Protein AF-A0A8T4ZPZ4-F1 (afdb_monomer_lite)

Secondary structure (DSSP, 8-state):
--HHHHHHHHHHHHHHHHHHHHHHHIIIIISSHHHHIIIIIHHHHHHHHHHTT----HHHHHHHHHHHHHHHHHHTTHHHHHHHHHHTTHHHHHHHSSS-HHHHHH-

Structure (mmCIF, N/CA/C/O backbone):
data_AF-A0A8T4ZPZ4-F1
#
_entry.id   AF-A0A8T4ZPZ4-F1
#
loop_
_atom_site.group_PDB
_atom_site.id
_atom_site.type_symbol
_atom_site.label_atom_id
_atom_site.label_alt_id
_atom_site.label_comp_id
_atom_site.label_asym_id
_atom_site.label_entity_id
_atom_site.label_seq_id
_atom_site.pdbx_PDB_ins_code
_atom_site.Cartn_x
_atom_site.Cartn_y
_atom_site.Cartn_z
_atom_site.occupancy
_atom_site.B_iso_or_equiv
_atom_site.auth_seq_id
_atom_site.auth_comp_id
_atom_site.auth_asym_id
_atom_site.auth_atom_id
_atom_site.pdbx_PDB_model_num
ATOM 1 N N . MET A 1 1 ? -5.482 -24.916 32.735 1.00 45.03 1 MET A N 1
ATOM 2 C CA . MET A 1 1 ? -5.929 -24.543 31.371 1.00 45.03 1 MET A CA 1
ATOM 3 C C . MET A 1 1 ? -4.752 -23.884 30.643 1.00 45.03 1 MET A C 1
ATOM 5 O O . MET A 1 1 ? -4.233 -22.894 31.140 1.00 45.03 1 MET A O 1
ATOM 9 N N . ASN A 1 2 ? -4.234 -24.498 29.571 1.00 45.59 2 ASN A N 1
ATOM 10 C CA . ASN A 1 2 ? -2.916 -24.195 28.974 1.00 45.59 2 ASN A CA 1
ATOM 11 C C . ASN A 1 2 ? -2.849 -22.804 28.303 1.00 45.59 2 ASN A C 1
ATOM 13 O O . ASN A 1 2 ? -3.461 -22.600 27.254 1.00 45.59 2 ASN A O 1
ATOM 17 N N . ARG A 1 3 ? -2.047 -21.877 28.854 1.00 55.84 3 ARG A N 1
ATOM 18 C CA . ARG A 1 3 ? -1.821 -20.513 28.316 1.00 55.84 3 ARG A CA 1
ATOM 19 C C . ARG A 1 3 ? -1.235 -20.488 26.891 1.00 55.84 3 ARG A C 1
ATOM 21 O O . ARG A 1 3 ? -1.431 -19.524 26.163 1.00 55.84 3 ARG A O 1
ATOM 28 N N . THR A 1 4 ? -0.567 -21.556 26.460 1.00 55.31 4 THR A N 1
ATOM 29 C CA . THR A 1 4 ? 0.128 -21.631 25.161 1.00 55.31 4 THR A CA 1
ATOM 30 C C . THR A 1 4 ? -0.799 -21.862 23.963 1.00 55.31 4 THR A C 1
ATOM 32 O O . THR A 1 4 ? -0.534 -21.342 22.883 1.00 55.31 4 THR A O 1
ATOM 35 N N . LYS A 1 5 ? -1.927 -22.573 24.131 1.00 51.62 5 LYS A N 1
ATOM 36 C CA . LYS A 1 5 ? -2.917 -22.751 23.046 1.00 51.62 5 LYS A CA 1
ATOM 37 C C . LYS A 1 5 ? -3.718 -21.474 22.760 1.00 51.62 5 LYS A C 1
ATOM 39 O O . LYS A 1 5 ? -4.104 -21.255 21.615 1.00 51.62 5 LYS A O 1
ATOM 44 N N . LEU A 1 6 ? -3.919 -20.626 23.775 1.00 58.31 6 LEU A N 1
ATOM 45 C CA . LEU A 1 6 ? -4.529 -19.299 23.623 1.00 58.31 6 LEU A CA 1
ATOM 46 C C . LEU A 1 6 ? -3.664 -18.386 22.739 1.00 58.31 6 LEU A C 1
ATOM 48 O O . LEU A 1 6 ? -4.199 -17.747 21.842 1.00 58.31 6 LEU A O 1
ATOM 52 N N . SER A 1 7 ? -2.337 -18.421 22.904 1.00 66.00 7 SER A N 1
ATOM 53 C CA . SER A 1 7 ? -1.394 -17.559 22.172 1.00 66.00 7 SER A CA 1
ATOM 54 C C . SER A 1 7 ? -1.367 -17.803 20.654 1.00 66.00 7 SER A C 1
ATOM 56 O O . SER A 1 7 ? -1.483 -16.851 19.884 1.00 66.00 7 SER A O 1
ATOM 58 N N . LEU A 1 8 ? -1.292 -19.059 20.190 1.00 73.00 8 LEU A N 1
ATOM 59 C CA . LEU A 1 8 ? -1.313 -19.344 18.744 1.00 73.00 8 LEU A CA 1
ATOM 60 C C . LEU A 1 8 ? -2.679 -19.059 18.101 1.00 73.00 8 LEU A C 1
ATOM 62 O O . LEU A 1 8 ? -2.743 -18.631 16.948 1.00 73.00 8 LEU A O 1
ATOM 66 N N . GLY A 1 9 ? -3.772 -19.320 18.825 1.00 79.62 9 GLY A N 1
ATOM 67 C CA . GLY A 1 9 ? -5.127 -19.018 18.356 1.00 79.62 9 GLY A CA 1
ATOM 68 C C . GLY A 1 9 ? -5.375 -17.513 18.236 1.00 79.62 9 GLY A C 1
ATOM 69 O O . GLY A 1 9 ? -5.933 -17.058 17.237 1.00 79.62 9 GLY A O 1
ATOM 70 N N . GLN A 1 10 ? -4.896 -16.742 19.213 1.00 83.25 10 GLN A N 1
ATOM 71 C CA . GLN A 1 10 ? -4.911 -15.280 19.191 1.00 83.25 10 GLN A CA 1
ATOM 72 C C . GLN A 1 10 ? -4.067 -14.735 18.040 1.00 83.25 10 GLN A C 1
ATOM 74 O O . GLN A 1 10 ? -4.593 -13.981 17.236 1.00 83.25 10 GLN A O 1
ATOM 79 N N . PHE A 1 11 ? -2.836 -15.218 17.848 1.00 87.50 11 PHE A N 1
ATOM 80 C CA . PHE A 1 11 ? -1.981 -14.779 16.738 1.00 87.50 11 PHE A CA 1
ATOM 81 C C . PHE A 1 11 ? -2.617 -15.011 15.357 1.00 87.50 11 PHE A C 1
ATOM 83 O O . PHE A 1 11 ? -2.604 -14.137 14.492 1.00 87.50 11 PHE A O 1
ATOM 90 N N . LYS A 1 12 ? -3.240 -16.178 15.144 1.00 89.88 12 LYS A N 1
ATOM 91 C CA . LYS A 1 12 ? -3.985 -16.452 13.903 1.00 89.88 12 LYS A CA 1
ATOM 92 C C . LYS A 1 12 ? -5.172 -15.508 13.715 1.00 89.88 12 LYS A C 1
ATOM 94 O O . LYS A 1 12 ? -5.505 -15.178 12.579 1.00 89.88 12 LYS A O 1
ATOM 99 N N . THR A 1 13 ? -5.830 -15.122 14.802 1.00 91.56 13 THR A N 1
ATOM 100 C CA . THR A 1 13 ? -6.961 -14.188 14.768 1.00 91.56 13 THR A CA 1
ATOM 101 C C . THR A 1 13 ? -6.467 -12.782 14.452 1.00 91.56 13 THR A C 1
ATOM 103 O O . THR A 1 13 ? -6.990 -12.154 13.538 1.00 91.56 13 THR A O 1
ATOM 106 N N . ASP A 1 14 ? -5.392 -12.351 15.105 1.00 92.56 14 ASP A N 1
ATOM 107 C CA . ASP A 1 14 ? -4.753 -11.056 14.904 1.00 92.56 14 ASP A CA 1
ATOM 108 C C . ASP A 1 14 ? -4.294 -10.863 13.454 1.00 92.56 14 ASP A C 1
ATOM 110 O O . ASP A 1 14 ? -4.580 -9.826 12.860 1.00 92.56 14 ASP A O 1
ATOM 114 N N . LEU A 1 15 ? -3.678 -11.882 12.845 1.00 95.00 15 LEU A N 1
ATOM 115 C CA . LEU A 1 15 ? -3.300 -11.858 11.427 1.00 95.00 15 LEU A CA 1
ATOM 116 C C . LEU A 1 15 ? -4.508 -11.773 10.489 1.00 95.00 15 LEU A C 1
ATOM 118 O O . LEU A 1 15 ? -4.464 -11.072 9.479 1.00 95.00 15 LEU A O 1
ATOM 122 N N . ARG A 1 16 ? -5.597 -12.486 10.801 1.00 95.62 16 ARG A N 1
ATOM 123 C CA . ARG A 1 16 ? -6.836 -12.420 10.009 1.00 95.62 16 ARG A CA 1
ATOM 124 C C . ARG A 1 16 ? -7.470 -11.037 10.085 1.00 95.62 16 ARG A C 1
ATOM 126 O O . ARG A 1 16 ? -7.975 -10.556 9.074 1.00 95.62 16 ARG A O 1
ATOM 133 N N . VAL A 1 17 ? -7.441 -10.411 11.260 1.00 95.50 17 VAL A N 1
ATOM 134 C CA . VAL A 1 17 ? -7.945 -9.050 11.462 1.00 95.50 17 VAL A CA 1
ATOM 135 C C . VAL A 1 17 ? -7.093 -8.050 10.686 1.00 95.50 17 VAL A C 1
ATOM 137 O O . VAL A 1 17 ? -7.661 -7.278 9.919 1.00 95.50 17 VAL A O 1
ATOM 140 N N . SER A 1 18 ? -5.761 -8.111 10.791 1.00 96.88 18 SER A N 1
ATOM 141 C CA . SER A 1 18 ? -4.863 -7.262 9.991 1.00 96.88 18 SER A CA 1
ATOM 142 C C . SER A 1 18 ? -5.115 -7.418 8.499 1.00 96.88 18 SER A C 1
ATOM 144 O O . SER A 1 18 ? -5.288 -6.435 7.791 1.00 96.88 18 SER A O 1
ATOM 146 N N . TRP A 1 19 ? -5.239 -8.656 8.017 1.00 97.19 19 TRP A N 1
ATOM 147 C CA . TRP A 1 19 ? -5.553 -8.908 6.614 1.00 97.19 19 TRP A CA 1
ATOM 148 C C . TRP A 1 19 ? -6.900 -8.308 6.184 1.00 97.19 19 TRP A C 1
ATOM 150 O O . TRP A 1 19 ? -7.014 -7.764 5.086 1.00 97.19 19 TRP A O 1
ATOM 160 N N . ALA A 1 20 ? -7.924 -8.379 7.038 1.00 96.50 20 ALA A N 1
ATOM 161 C CA . ALA A 1 20 ? -9.225 -7.783 6.753 1.00 96.50 20 ALA A CA 1
ATOM 162 C C . ALA A 1 20 ? -9.164 -6.245 6.693 1.00 96.50 20 ALA A C 1
ATOM 164 O O . ALA A 1 20 ? -9.812 -5.649 5.828 1.00 96.50 20 ALA A O 1
ATOM 165 N N . ILE A 1 21 ? -8.373 -5.611 7.569 1.00 95.62 21 ILE A N 1
ATOM 166 C CA . ILE A 1 21 ? -8.119 -4.162 7.551 1.00 95.62 21 ILE A CA 1
ATOM 167 C C . ILE A 1 21 ? -7.389 -3.785 6.256 1.00 95.62 21 ILE A C 1
ATOM 169 O O . ILE A 1 21 ? -7.926 -2.990 5.484 1.00 95.62 21 ILE A O 1
ATOM 173 N N . ALA A 1 22 ? -6.280 -4.459 5.939 1.00 95.50 22 ALA A N 1
ATOM 174 C CA . ALA A 1 22 ? -5.503 -4.236 4.720 1.00 95.50 22 ALA A CA 1
ATOM 175 C C . ALA A 1 22 ? -6.355 -4.390 3.449 1.00 95.50 22 ALA A C 1
ATOM 177 O O . ALA A 1 22 ? -6.291 -3.580 2.522 1.00 95.50 22 ALA A O 1
ATOM 178 N N . GLN A 1 23 ? -7.213 -5.414 3.396 1.00 96.62 23 GLN A N 1
ATOM 179 C CA . GLN A 1 23 ? -8.108 -5.629 2.260 1.00 96.62 23 GLN A CA 1
ATOM 180 C C . GLN A 1 23 ? -9.144 -4.503 2.121 1.00 96.62 23 GLN A C 1
ATOM 182 O O . GLN A 1 23 ? -9.471 -4.097 0.998 1.00 96.62 23 GLN A O 1
ATOM 187 N N . LYS A 1 24 ? -9.677 -4.001 3.239 1.00 94.50 24 LYS A N 1
ATOM 188 C CA . LYS A 1 24 ? -10.583 -2.847 3.249 1.00 94.50 24 LYS A CA 1
ATOM 189 C C . LYS A 1 24 ? -9.853 -1.588 2.772 1.00 94.50 24 LYS A C 1
ATOM 191 O O . LYS A 1 24 ? -10.382 -0.900 1.896 1.00 94.50 24 LYS A O 1
ATOM 196 N N . ASP A 1 25 ? -8.645 -1.328 3.257 1.00 92.81 25 ASP A N 1
ATOM 197 C CA . ASP A 1 25 ? -7.825 -0.179 2.854 1.00 92.81 25 ASP A CA 1
ATOM 198 C C . ASP A 1 25 ? -7.497 -0.211 1.366 1.00 92.81 25 ASP A C 1
ATOM 200 O O . ASP A 1 25 ? -7.675 0.787 0.661 1.00 92.81 25 ASP A O 1
ATOM 204 N N . MET A 1 26 ? -7.123 -1.385 0.852 1.00 92.56 26 MET A N 1
ATOM 205 C CA . MET A 1 26 ? -6.865 -1.578 -0.569 1.00 92.56 26 MET A CA 1
ATOM 206 C C . MET A 1 26 ? -8.088 -1.185 -1.406 1.00 92.56 26 MET A C 1
ATOM 208 O O . MET A 1 26 ? -7.970 -0.408 -2.349 1.00 92.56 26 MET A O 1
ATOM 212 N N . ARG A 1 27 ? -9.289 -1.655 -1.046 1.00 93.44 27 ARG A N 1
ATOM 213 C CA . ARG A 1 27 ? -10.518 -1.342 -1.799 1.00 93.44 27 ARG A CA 1
ATOM 214 C C . ARG A 1 27 ? -10.912 0.130 -1.719 1.00 93.44 27 ARG A C 1
ATOM 216 O O . ARG A 1 27 ? -11.366 0.684 -2.715 1.00 93.44 27 ARG A O 1
ATOM 223 N N . ILE A 1 28 ? -10.781 0.753 -0.551 1.00 92.75 28 ILE A N 1
ATOM 224 C CA . ILE A 1 28 ? -11.278 2.118 -0.328 1.00 92.75 28 ILE A CA 1
ATOM 225 C C . ILE A 1 28 ? -10.291 3.170 -0.831 1.00 92.75 28 ILE A C 1
ATOM 227 O O . ILE A 1 28 ? -10.722 4.237 -1.282 1.00 92.75 28 ILE A O 1
ATOM 231 N N . TYR A 1 29 ? -8.990 2.902 -0.762 1.00 90.69 29 TYR A N 1
ATOM 232 C CA . TYR A 1 29 ? -7.969 3.892 -1.087 1.00 90.69 29 TYR A CA 1
ATOM 233 C C . TYR A 1 29 ? -7.229 3.561 -2.381 1.00 90.69 29 TYR A C 1
ATOM 235 O O . TYR A 1 29 ? -7.152 4.426 -3.255 1.00 90.69 29 TYR A O 1
ATOM 243 N N . TYR A 1 30 ? -6.746 2.326 -2.544 1.00 89.31 30 TYR A N 1
ATOM 244 C CA . TYR A 1 30 ? -5.877 1.954 -3.667 1.00 89.31 30 TYR A CA 1
ATOM 245 C C . TYR A 1 30 ? -6.626 1.586 -4.948 1.00 89.31 30 TYR A C 1
ATOM 247 O O . TYR A 1 30 ? -6.207 1.984 -6.032 1.00 89.31 30 TYR A O 1
ATOM 255 N N . ILE A 1 31 ? -7.765 0.898 -4.850 1.00 90.88 31 ILE A N 1
ATOM 256 C CA . ILE A 1 31 ? -8.622 0.540 -5.995 1.00 90.88 31 ILE A CA 1
ATOM 257 C C . ILE A 1 31 ? -9.552 1.720 -6.327 1.00 90.88 31 ILE A C 1
ATOM 259 O O . ILE A 1 31 ? -10.773 1.602 -6.406 1.00 90.88 31 ILE A O 1
ATOM 263 N N . LYS A 1 32 ? -8.964 2.903 -6.500 1.00 91.31 32 LYS A N 1
ATOM 264 C CA . LYS A 1 32 ? -9.640 4.097 -7.012 1.00 91.31 32 LYS A CA 1
ATOM 265 C C . LYS A 1 32 ? -8.997 4.506 -8.330 1.00 91.31 32 LYS A C 1
ATOM 267 O O . LYS A 1 32 ? -7.771 4.448 -8.421 1.00 91.31 32 LYS A O 1
ATOM 272 N N . PRO A 1 33 ? -9.777 4.980 -9.322 1.00 90.62 33 PRO A N 1
ATOM 273 C CA . PRO A 1 33 ? -9.225 5.395 -10.608 1.00 90.62 33 PRO A CA 1
ATOM 274 C C . PRO A 1 33 ? -8.075 6.396 -10.459 1.00 90.62 33 PRO A C 1
ATOM 276 O O . PRO A 1 33 ? -7.008 6.170 -11.011 1.00 90.62 33 PRO A O 1
ATOM 279 N N . GLY A 1 34 ? -8.243 7.440 -9.638 1.00 90.31 34 GLY A N 1
ATOM 280 C CA . GLY A 1 34 ? -7.194 8.442 -9.410 1.00 90.31 34 GLY A CA 1
ATOM 281 C C . GLY A 1 34 ? -5.902 7.851 -8.839 1.00 90.31 34 GLY A C 1
ATOM 282 O O . GLY A 1 34 ? -4.818 8.148 -9.338 1.00 90.31 34 GLY A O 1
ATOM 283 N N . THR A 1 35 ? -6.010 6.959 -7.851 1.00 91.50 35 THR A N 1
ATOM 284 C CA . THR A 1 35 ? -4.839 6.302 -7.262 1.00 91.50 35 THR A CA 1
ATOM 285 C C . THR A 1 35 ? -4.159 5.365 -8.253 1.00 91.50 35 THR A C 1
ATOM 287 O O . THR A 1 35 ? -2.9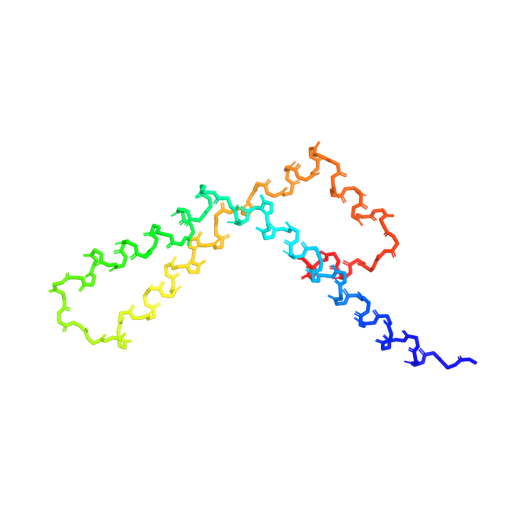45 5.425 -8.399 1.00 91.50 35 THR A O 1
ATOM 290 N N . LEU A 1 36 ? -4.906 4.514 -8.960 1.00 91.94 36 LEU A N 1
ATOM 291 C CA . LEU A 1 36 ? -4.323 3.594 -9.945 1.00 91.94 36 LEU A CA 1
ATOM 292 C C . LEU A 1 36 ? -3.623 4.354 -11.076 1.00 91.94 36 LEU A C 1
ATOM 294 O O . LEU A 1 36 ? -2.545 3.954 -11.521 1.00 91.94 36 LEU A O 1
ATOM 298 N N . MET A 1 37 ? -4.211 5.474 -11.502 1.00 91.81 37 MET A N 1
ATOM 299 C CA . MET A 1 37 ? -3.620 6.352 -12.506 1.00 91.81 37 MET A CA 1
ATOM 300 C C . MET A 1 37 ? -2.283 6.923 -12.025 1.00 91.81 37 MET A C 1
ATOM 302 O O . MET A 1 37 ? -1.289 6.806 -12.735 1.00 91.81 37 MET A O 1
ATOM 306 N N . PHE A 1 38 ? -2.227 7.483 -10.814 1.00 89.31 38 PHE A N 1
ATOM 307 C CA . PHE A 1 38 ? -1.012 8.126 -10.302 1.00 89.31 38 PHE A CA 1
ATOM 308 C C . PHE A 1 38 ? 0.050 7.136 -9.796 1.00 89.31 38 PHE A C 1
ATOM 310 O O . PHE A 1 38 ? 1.238 7.330 -10.030 1.00 89.31 38 PHE A O 1
ATOM 317 N N . GLY A 1 39 ? -0.364 6.071 -9.110 1.00 89.25 39 GLY A N 1
ATOM 318 C CA . GLY A 1 39 ? 0.528 5.120 -8.447 1.00 89.25 39 GLY A CA 1
ATOM 319 C C . GLY A 1 39 ? 1.098 4.037 -9.362 1.00 89.25 39 GLY A C 1
ATOM 320 O O . GLY A 1 39 ? 2.195 3.553 -9.099 1.00 89.25 39 GLY A O 1
ATOM 321 N N . VAL A 1 40 ? 0.384 3.663 -10.433 1.00 90.19 40 VAL A N 1
ATOM 322 C CA . VAL A 1 40 ? 0.768 2.535 -11.304 1.00 90.19 40 VAL A CA 1
ATOM 323 C C . VAL A 1 40 ? 0.880 2.946 -12.768 1.00 90.19 40 VAL A C 1
ATOM 325 O O . VAL A 1 40 ? 1.935 2.763 -13.375 1.00 90.19 40 VAL A O 1
ATOM 328 N N . LEU A 1 41 ? -0.181 3.514 -13.349 1.00 93.00 41 LEU A N 1
ATOM 329 C CA . LEU A 1 41 ? -0.201 3.799 -14.787 1.00 93.00 41 LEU A CA 1
ATOM 330 C C . LEU A 1 41 ? 0.787 4.905 -15.164 1.00 93.00 41 LEU A C 1
ATOM 332 O O . LEU A 1 41 ? 1.526 4.749 -16.132 1.00 93.00 41 LEU A O 1
ATOM 336 N N . PHE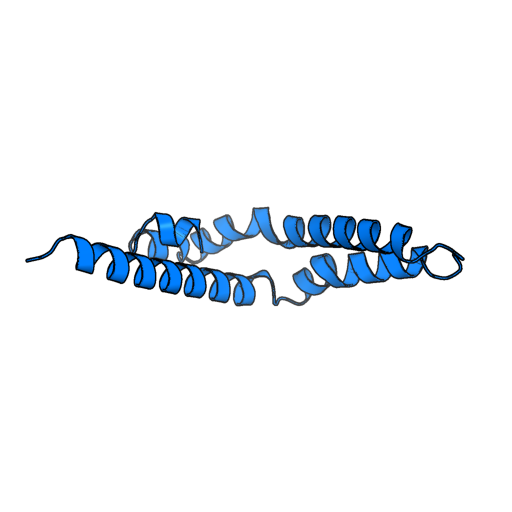 A 1 42 ? 0.854 5.989 -14.392 1.00 91.88 42 PHE A N 1
ATOM 337 C CA . PHE A 1 42 ? 1.784 7.084 -14.656 1.00 91.88 42 PHE A CA 1
ATOM 338 C C . PHE A 1 42 ? 3.259 6.625 -14.641 1.00 91.88 42 PHE A C 1
ATOM 340 O O . PHE A 1 42 ? 3.936 6.844 -15.648 1.00 91.88 42 PHE A O 1
ATOM 347 N N . PRO A 1 43 ? 3.765 5.925 -13.603 1.00 91.06 43 PRO A N 1
ATOM 348 C CA . PRO A 1 43 ? 5.123 5.374 -13.606 1.00 91.06 43 PRO A CA 1
ATOM 349 C C . PRO A 1 43 ? 5.399 4.424 -14.770 1.00 91.06 43 PRO A C 1
ATOM 351 O O . PRO A 1 43 ? 6.467 4.492 -15.379 1.00 91.06 43 PRO A O 1
ATOM 354 N N . LEU A 1 44 ? 4.428 3.572 -15.112 1.00 91.75 44 LEU A N 1
ATOM 355 C CA . LEU A 1 44 ? 4.544 2.641 -16.229 1.00 91.75 44 LEU A CA 1
ATOM 356 C C . LEU A 1 44 ? 4.703 3.382 -17.561 1.00 91.75 44 LEU A C 1
ATOM 358 O O . LEU A 1 44 ? 5.627 3.091 -18.316 1.00 91.75 44 LEU A O 1
ATOM 362 N N . PHE A 1 45 ? 3.840 4.356 -17.853 1.00 92.94 45 PHE A N 1
ATOM 363 C CA . PHE A 1 45 ? 3.921 5.115 -19.103 1.00 92.94 45 PHE A CA 1
ATOM 364 C C . PHE A 1 45 ? 5.156 6.016 -19.163 1.00 92.94 45 PHE A C 1
ATOM 366 O O . PHE A 1 45 ? 5.779 6.112 -20.219 1.00 92.94 45 PHE A O 1
ATOM 373 N N . MET A 1 46 ? 5.561 6.617 -18.041 1.00 90.75 46 MET A N 1
ATOM 374 C CA . MET A 1 46 ? 6.826 7.353 -17.941 1.00 90.75 46 MET A CA 1
ATOM 375 C C . MET A 1 46 ? 8.022 6.454 -18.265 1.00 90.75 46 MET A C 1
ATOM 377 O O . MET A 1 46 ? 8.894 6.833 -19.047 1.00 90.75 46 MET A O 1
ATOM 381 N N . PHE A 1 47 ? 8.043 5.239 -17.714 1.00 89.94 47 PHE A N 1
ATOM 382 C CA . PHE A 1 47 ? 9.073 4.257 -18.020 1.00 89.94 47 PHE A CA 1
ATOM 383 C C . PHE A 1 47 ? 9.057 3.841 -19.494 1.00 89.94 47 PHE A C 1
ATOM 385 O O . PHE A 1 47 ? 10.109 3.843 -20.128 1.00 89.94 47 PHE A O 1
ATOM 392 N N . LEU A 1 48 ? 7.887 3.524 -20.058 1.00 89.94 48 LEU A N 1
ATOM 393 C CA . LEU A 1 48 ? 7.761 3.143 -21.467 1.00 89.94 48 LEU A CA 1
ATOM 394 C C . LEU A 1 48 ? 8.229 4.269 -22.396 1.00 89.94 48 LEU A C 1
ATOM 396 O O . LEU A 1 48 ? 8.978 4.003 -23.329 1.00 89.94 48 LEU A O 1
ATOM 400 N N . SER A 1 49 ? 7.873 5.521 -22.099 1.00 89.50 49 SER A N 1
ATOM 401 C CA . SER A 1 49 ? 8.343 6.701 -22.838 1.00 89.50 49 SER A CA 1
ATOM 402 C C . SER A 1 49 ? 9.875 6.802 -22.868 1.00 89.50 49 SER A C 1
ATOM 404 O O . SER A 1 49 ? 10.459 7.152 -23.889 1.00 89.50 49 SER A O 1
ATOM 406 N N . PHE A 1 50 ? 10.547 6.431 -21.772 1.00 83.50 50 PHE A N 1
ATOM 407 C CA . PHE A 1 50 ? 12.010 6.424 -21.696 1.00 83.50 50 PHE A CA 1
ATOM 408 C C . PHE A 1 50 ? 12.659 5.177 -22.312 1.00 83.50 50 PHE A C 1
ATOM 410 O O . PHE A 1 50 ? 13.778 5.260 -22.819 1.00 83.50 50 PHE A O 1
ATOM 417 N N . ALA A 1 51 ? 12.007 4.019 -22.207 1.00 87.06 51 ALA A N 1
ATOM 418 C CA . ALA A 1 51 ? 12.531 2.737 -22.666 1.00 87.06 51 ALA A CA 1
ATOM 419 C C . ALA A 1 51 ? 12.403 2.570 -24.187 1.00 87.06 51 ALA A C 1
ATOM 421 O O . ALA A 1 51 ? 13.285 1.987 -24.819 1.00 87.06 51 ALA A O 1
ATOM 422 N N . VAL A 1 52 ? 11.329 3.093 -24.787 1.00 88.38 52 VAL A N 1
ATOM 423 C CA . VAL A 1 52 ? 11.117 3.053 -26.238 1.00 88.38 52 VAL A CA 1
ATOM 424 C C . VAL A 1 52 ? 12.242 3.816 -26.944 1.00 88.38 52 VAL A C 1
ATOM 426 O O . VAL A 1 52 ? 12.559 4.953 -26.610 1.00 88.38 52 VAL A O 1
ATOM 429 N N . GLY A 1 53 ? 12.871 3.166 -27.926 1.00 80.94 53 GLY A N 1
ATOM 430 C CA . GLY A 1 53 ? 13.991 3.732 -28.685 1.00 80.94 53 GLY A CA 1
ATOM 431 C C . GLY A 1 53 ? 15.359 3.601 -28.008 1.00 80.94 53 GLY A C 1
ATOM 432 O O . GLY A 1 53 ? 16.362 3.984 -28.608 1.00 80.94 53 GLY A O 1
ATOM 433 N N . LYS A 1 54 ? 15.442 3.025 -26.799 1.00 80.06 54 LYS A N 1
ATOM 434 C CA . LYS A 1 54 ? 16.722 2.701 -26.157 1.00 80.06 54 LYS A CA 1
ATOM 435 C C . LYS A 1 54 ? 17.081 1.236 -26.355 1.00 80.06 54 LYS A C 1
ATOM 437 O O . LYS A 1 54 ? 16.392 0.351 -25.863 1.00 80.06 54 LYS A O 1
ATOM 442 N N . ASN A 1 55 ? 18.236 0.985 -26.968 1.00 82.94 55 ASN A N 1
ATOM 443 C CA . ASN A 1 55 ? 18.877 -0.336 -26.996 1.00 82.94 55 ASN A CA 1
ATOM 444 C C . ASN A 1 55 ? 19.570 -0.637 -25.652 1.00 82.94 55 ASN A C 1
ATOM 446 O O . ASN A 1 55 ? 20.763 -0.933 -25.605 1.00 82.94 55 ASN A O 1
ATOM 450 N N . ALA A 1 56 ? 18.847 -0.481 -24.541 1.00 83.31 56 ALA A N 1
ATOM 451 C CA . ALA A 1 56 ? 19.359 -0.739 -23.201 1.00 83.31 56 ALA A CA 1
ATOM 452 C C . ALA A 1 56 ? 18.940 -2.147 -22.732 1.00 83.31 56 ALA A C 1
ATOM 454 O O . ALA A 1 56 ? 17.781 -2.524 -22.912 1.00 83.31 56 ALA A O 1
ATOM 455 N N . PRO A 1 57 ? 19.842 -2.931 -22.110 1.00 88.75 57 PRO A N 1
ATOM 456 C CA . PRO A 1 57 ? 19.490 -4.235 -21.556 1.00 88.75 57 PRO A CA 1
ATOM 457 C C . PRO A 1 57 ? 18.386 -4.131 -20.496 1.00 88.75 57 PRO A C 1
ATOM 459 O O . PRO A 1 57 ? 18.392 -3.225 -19.667 1.00 88.75 57 PRO A O 1
ATOM 462 N N . ALA A 1 58 ? 17.482 -5.112 -20.434 1.00 85.38 58 ALA A N 1
ATOM 463 C CA . ALA A 1 58 ? 16.410 -5.136 -19.431 1.00 85.38 58 ALA A CA 1
ATOM 464 C C . ALA A 1 58 ? 16.934 -5.042 -17.982 1.00 85.38 58 ALA A C 1
ATOM 466 O O . ALA A 1 58 ? 16.293 -4.432 -17.127 1.00 85.38 58 ALA A O 1
ATOM 467 N N . ALA A 1 59 ? 18.134 -5.577 -17.729 1.00 90.25 59 ALA A N 1
ATOM 468 C CA . ALA A 1 59 ? 18.810 -5.519 -16.436 1.00 90.25 59 ALA A CA 1
ATOM 469 C C . ALA A 1 59 ? 19.083 -4.087 -15.932 1.00 90.25 59 ALA A C 1
ATOM 471 O O . ALA A 1 59 ? 19.184 -3.887 -14.726 1.00 90.25 59 ALA A O 1
ATOM 472 N N . THR A 1 60 ? 19.177 -3.090 -16.820 1.00 88.31 60 THR A N 1
ATOM 473 C CA . THR A 1 60 ? 19.364 -1.683 -16.427 1.00 88.31 60 THR A CA 1
ATOM 474 C C . THR A 1 60 ? 18.043 -0.922 -16.319 1.00 88.31 60 THR A C 1
ATOM 476 O O . THR A 1 60 ? 17.941 0.027 -15.546 1.00 88.31 60 THR A O 1
ATOM 479 N N . LEU A 1 61 ? 17.016 -1.349 -17.056 1.00 88.75 61 LEU A N 1
ATOM 480 C CA . LEU A 1 61 ? 15.720 -0.674 -17.122 1.00 88.75 61 LEU A CA 1
ATOM 481 C C . LEU A 1 61 ? 14.757 -1.107 -16.001 1.00 88.75 61 LEU A C 1
ATOM 483 O O . LEU A 1 61 ? 14.108 -0.261 -15.384 1.00 88.75 61 LEU A O 1
ATOM 487 N N . ILE A 1 62 ? 14.681 -2.408 -15.699 1.00 89.19 62 ILE A N 1
ATOM 488 C CA . ILE A 1 62 ? 13.733 -2.967 -14.718 1.00 89.19 62 ILE A CA 1
ATOM 489 C C . ILE A 1 62 ? 13.900 -2.364 -13.311 1.00 89.19 62 ILE A C 1
ATOM 491 O O . ILE A 1 62 ? 12.883 -1.993 -12.722 1.00 89.19 62 ILE A O 1
ATOM 495 N N . PRO A 1 63 ? 15.122 -2.202 -12.757 1.00 92.31 63 PRO A N 1
ATOM 496 C CA . PRO A 1 63 ? 15.281 -1.585 -11.441 1.00 92.31 63 PRO A CA 1
ATOM 497 C C . PRO A 1 63 ? 14.723 -0.159 -11.394 1.00 92.31 63 PRO A C 1
ATOM 499 O O . PRO A 1 63 ? 14.036 0.194 -10.440 1.00 92.31 63 PRO A O 1
ATOM 502 N N . GLY A 1 64 ? 14.935 0.629 -12.456 1.00 89.50 64 GLY A N 1
ATOM 503 C CA . GLY A 1 64 ? 14.390 1.982 -12.573 1.00 89.50 64 GLY A CA 1
ATOM 504 C C . GLY A 1 64 ? 12.860 2.002 -12.570 1.00 89.50 64 GLY A C 1
ATOM 505 O O . GLY A 1 64 ? 12.266 2.802 -11.847 1.00 89.50 64 GLY A O 1
ATOM 506 N N . LEU A 1 65 ? 12.223 1.081 -13.308 1.00 90.12 65 LEU A N 1
ATOM 507 C CA . LEU A 1 65 ? 10.765 0.906 -13.292 1.00 90.12 65 LEU A CA 1
ATOM 508 C C . LEU A 1 65 ? 10.249 0.572 -11.885 1.00 90.12 65 LEU A C 1
ATOM 510 O O . 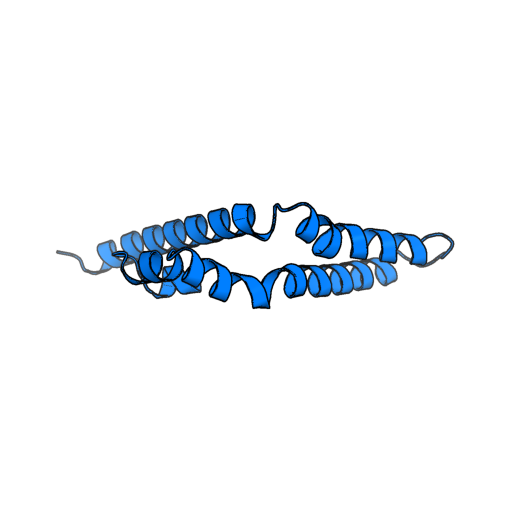LEU A 1 65 ? 9.283 1.178 -11.420 1.00 90.12 65 LEU A O 1
ATOM 514 N N . ILE A 1 66 ? 10.886 -0.382 -11.204 1.00 92.19 66 ILE A N 1
ATOM 515 C CA . ILE A 1 66 ? 10.500 -0.795 -9.849 1.00 92.19 66 ILE A CA 1
ATOM 516 C C . ILE A 1 66 ? 10.626 0.389 -8.885 1.00 92.19 66 ILE A C 1
ATOM 518 O O . ILE A 1 66 ? 9.684 0.672 -8.147 1.00 92.19 66 ILE A O 1
ATOM 522 N N . SER A 1 67 ? 11.740 1.126 -8.930 1.00 93.31 67 SER A N 1
ATOM 523 C CA . SER A 1 67 ? 11.963 2.293 -8.074 1.00 93.31 67 SER A CA 1
ATOM 524 C C . SER A 1 67 ? 10.904 3.375 -8.277 1.00 93.31 67 SER A C 1
ATOM 526 O O . SER A 1 67 ? 10.323 3.838 -7.294 1.00 93.31 67 SER A O 1
ATOM 528 N N . ILE A 1 68 ? 10.608 3.758 -9.527 1.00 91.69 68 ILE A N 1
ATOM 529 C CA . ILE A 1 68 ? 9.603 4.798 -9.789 1.00 91.69 68 ILE A CA 1
ATOM 530 C C . ILE A 1 68 ? 8.195 4.320 -9.418 1.00 91.69 68 ILE A C 1
ATOM 532 O O . ILE A 1 68 ? 7.420 5.080 -8.845 1.00 91.69 68 ILE A O 1
ATOM 536 N N . THR A 1 69 ? 7.878 3.047 -9.657 1.00 90.75 69 THR A N 1
ATOM 537 C CA . THR A 1 69 ? 6.565 2.485 -9.316 1.00 90.75 69 THR A CA 1
ATOM 538 C C . THR A 1 69 ? 6.359 2.453 -7.804 1.00 90.75 69 THR A C 1
ATOM 540 O O . THR A 1 69 ? 5.319 2.906 -7.331 1.00 90.75 69 THR A O 1
ATOM 543 N N . ILE A 1 70 ? 7.354 1.995 -7.033 1.00 92.25 70 ILE A N 1
ATOM 544 C CA . ILE A 1 70 ? 7.290 1.977 -5.563 1.00 92.25 70 ILE A CA 1
ATOM 545 C C . ILE A 1 70 ? 7.133 3.397 -5.014 1.00 92.25 70 ILE A C 1
ATOM 547 O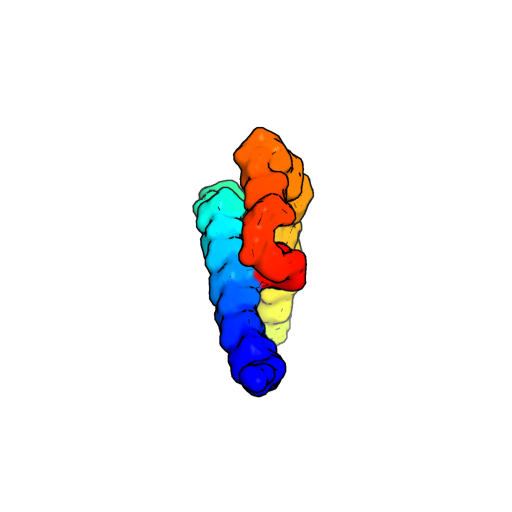 O . ILE A 1 70 ? 6.265 3.618 -4.171 1.00 92.25 70 ILE A O 1
ATOM 551 N N . LEU A 1 71 ? 7.923 4.358 -5.508 1.00 91.31 71 LEU A N 1
ATOM 552 C CA . LEU A 1 71 ? 7.867 5.750 -5.057 1.00 91.31 71 LEU A CA 1
ATOM 553 C C . LEU A 1 71 ? 6.466 6.351 -5.253 1.00 91.31 71 LEU A C 1
ATOM 555 O O . LEU A 1 71 ? 5.856 6.840 -4.304 1.00 91.31 71 LEU A O 1
ATOM 559 N N . PHE A 1 72 ? 5.932 6.275 -6.472 1.00 89.56 72 PHE A N 1
ATOM 560 C CA . PHE A 1 72 ? 4.628 6.858 -6.792 1.00 89.56 72 PHE A CA 1
ATOM 561 C C . PHE A 1 72 ? 3.467 6.105 -6.137 1.00 89.56 72 PHE A C 1
ATOM 563 O O . PHE A 1 72 ? 2.519 6.733 -5.662 1.00 89.56 72 PHE A O 1
ATOM 570 N N . SER A 1 73 ? 3.545 4.774 -6.052 1.00 88.38 73 SER A N 1
ATOM 571 C CA . SER A 1 73 ? 2.552 3.968 -5.337 1.00 88.38 73 SER A CA 1
ATOM 572 C C . SER A 1 73 ? 2.500 4.329 -3.850 1.00 88.38 73 SER A C 1
ATOM 574 O O . SER A 1 73 ? 1.410 4.585 -3.335 1.00 88.38 73 SER A O 1
ATOM 576 N N . ALA A 1 74 ? 3.652 4.428 -3.175 1.00 89.12 74 ALA A N 1
ATOM 577 C CA . ALA A 1 74 ? 3.729 4.747 -1.747 1.00 89.12 74 ALA A CA 1
ATOM 578 C C . ALA A 1 74 ? 3.211 6.159 -1.419 1.00 89.12 74 ALA A C 1
ATOM 580 O O . ALA A 1 74 ? 2.584 6.370 -0.380 1.00 89.12 74 ALA A O 1
ATOM 581 N N . SER A 1 75 ? 3.423 7.132 -2.309 1.00 88.38 75 SER A N 1
ATOM 582 C CA . SER A 1 75 ? 2.973 8.517 -2.105 1.00 88.38 75 SER A CA 1
ATOM 583 C C . SER A 1 75 ? 1.519 8.783 -2.511 1.00 88.38 75 SER A C 1
ATOM 585 O O . SER A 1 75 ? 1.002 9.859 -2.224 1.00 88.38 75 SER A O 1
ATOM 587 N N . SER A 1 76 ? 0.840 7.834 -3.159 1.00 87.56 76 SER A N 1
ATOM 588 C CA . SER A 1 76 ? -0.466 8.075 -3.794 1.00 87.56 76 SER A CA 1
ATOM 589 C C . SER A 1 76 ? -1.611 8.416 -2.825 1.00 87.56 76 SER A C 1
ATOM 591 O O . SER A 1 76 ? -2.568 9.082 -3.215 1.00 87.56 76 SER A O 1
ATOM 593 N N . ILE A 1 77 ? -1.530 7.969 -1.567 1.00 86.19 77 ILE A N 1
ATOM 594 C CA . ILE A 1 77 ? -2.657 7.984 -0.616 1.00 86.19 77 ILE A CA 1
ATOM 595 C C . ILE A 1 77 ? -2.278 8.475 0.791 1.00 86.19 77 ILE A C 1
ATOM 597 O O . ILE A 1 77 ? -3.150 8.959 1.518 1.00 86.19 77 ILE A O 1
ATOM 601 N N . GLY A 1 78 ? -1.000 8.371 1.178 1.00 82.00 78 GLY A N 1
ATOM 602 C CA . GLY A 1 78 ? -0.514 8.510 2.560 1.00 82.00 78 GLY A CA 1
ATOM 603 C C . GLY A 1 78 ?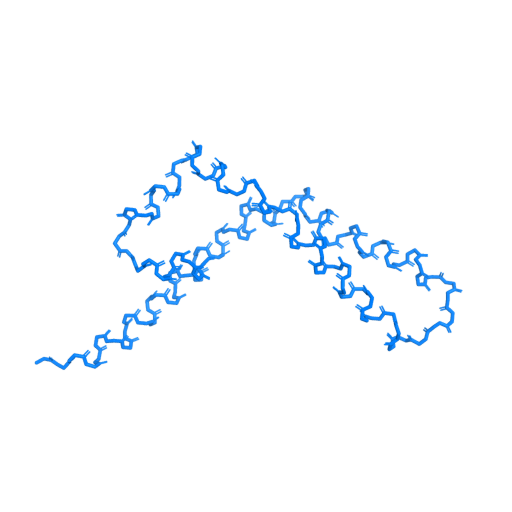 -1.153 9.628 3.404 1.00 82.00 78 GLY A C 1
ATOM 604 O O . GLY A 1 78 ? -1.734 9.328 4.447 1.00 82.00 78 GLY A O 1
ATOM 605 N N . PRO A 1 79 ? -1.123 10.904 2.979 1.00 83.75 79 PRO A N 1
ATOM 606 C CA . PRO A 1 79 ? -1.625 12.005 3.806 1.00 83.75 79 PRO A CA 1
ATOM 607 C C . PRO A 1 79 ? -3.156 12.054 3.939 1.00 83.75 79 PRO A C 1
ATOM 609 O O . PRO A 1 79 ? -3.667 12.730 4.830 1.00 83.75 79 PRO A O 1
ATOM 612 N N . MET A 1 80 ? -3.908 11.355 3.083 1.00 87.50 80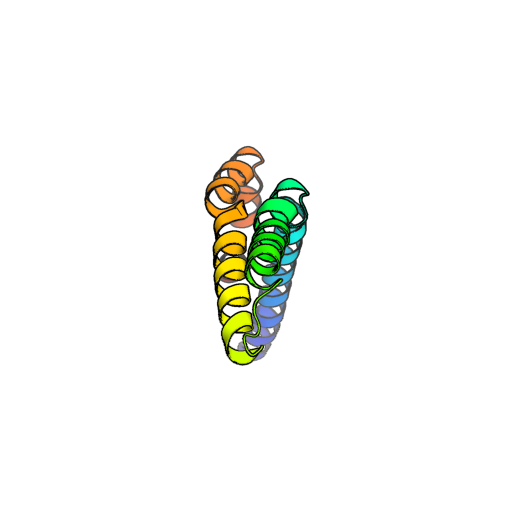 MET A N 1
ATOM 613 C CA . MET A 1 80 ? -5.368 11.485 3.016 1.00 87.50 80 MET A CA 1
ATOM 614 C C . MET A 1 80 ? -6.133 10.429 3.817 1.00 87.50 80 MET A C 1
ATOM 616 O O . MET A 1 80 ? -7.301 10.663 4.139 1.00 87.50 80 MET A O 1
ATOM 620 N N . VAL A 1 81 ? -5.515 9.294 4.165 1.00 91.19 81 VAL A N 1
ATOM 621 C CA . VAL A 1 81 ? -6.203 8.171 4.838 1.00 91.19 81 VAL A CA 1
ATOM 622 C C . VAL A 1 81 ? -6.713 8.579 6.211 1.00 91.19 81 VAL A C 1
ATOM 624 O O . VAL A 1 81 ? -7.923 8.631 6.420 1.00 91.19 81 VAL A O 1
ATOM 627 N N . ILE A 1 82 ? -5.809 8.936 7.128 1.00 91.56 82 ILE A N 1
ATOM 628 C CA . ILE A 1 82 ? -6.154 9.196 8.532 1.00 91.56 82 ILE A CA 1
ATOM 629 C C . ILE A 1 82 ? -7.167 10.344 8.687 1.00 91.56 82 ILE A C 1
ATOM 631 O O . ILE A 1 82 ? -8.153 10.158 9.408 1.00 91.56 82 ILE A O 1
ATOM 635 N N . PRO A 1 83 ? -7.027 11.503 8.006 1.00 93.56 83 PRO A N 1
ATOM 636 C CA . PRO A 1 83 ? -8.047 12.551 8.070 1.00 93.56 83 PRO A CA 1
ATOM 637 C C . PRO A 1 83 ? -9.412 12.082 7.555 1.00 93.56 83 PRO A C 1
ATOM 639 O O . PRO A 1 83 ? -10.441 12.385 8.162 1.00 93.56 83 PRO A O 1
ATOM 642 N N . THR A 1 84 ? -9.433 11.312 6.462 1.00 93.00 84 THR A N 1
ATOM 643 C CA . THR A 1 84 ? -10.678 10.777 5.895 1.00 93.00 84 THR A CA 1
ATOM 644 C C . THR A 1 84 ? -11.338 9.797 6.858 1.00 93.00 84 THR A C 1
ATOM 646 O O . THR A 1 84 ? -12.542 9.891 7.085 1.00 93.00 84 THR A O 1
ATOM 649 N N . GLU A 1 85 ? -10.573 8.889 7.461 1.00 94.25 85 GLU A N 1
ATOM 650 C CA . GLU A 1 85 ? -11.096 7.896 8.401 1.00 94.25 85 GLU A CA 1
ATOM 651 C C . GLU A 1 85 ? -11.657 8.501 9.675 1.00 94.25 85 GLU A C 1
ATOM 653 O O . GLU A 1 85 ? -12.722 8.067 10.120 1.00 94.25 85 GLU A O 1
ATOM 658 N N . ARG A 1 86 ? -10.982 9.513 10.229 1.00 94.69 86 ARG A N 1
ATOM 659 C CA . ARG A 1 86 ? -11.499 10.284 11.366 1.00 94.69 86 ARG A CA 1
ATOM 660 C C . ARG A 1 86 ? -12.779 11.023 10.992 1.00 94.69 86 ARG A C 1
ATOM 662 O O . ARG A 1 86 ? -13.752 11.005 11.739 1.00 94.69 86 ARG A O 1
ATOM 669 N N . ARG A 1 87 ? -12.843 11.604 9.786 1.00 95.56 87 ARG A N 1
ATOM 670 C CA . ARG A 1 87 ? -14.062 12.268 9.294 1.00 95.56 87 ARG A CA 1
ATOM 671 C C . ARG A 1 87 ? -15.253 11.308 9.218 1.00 95.56 87 ARG A C 1
ATOM 673 O O . ARG A 1 87 ? -16.359 11.696 9.587 1.00 95.56 87 ARG A O 1
ATOM 680 N N . VAL A 1 88 ? -15.046 10.074 8.752 1.00 95.69 88 VAL A N 1
ATOM 681 C CA . VAL A 1 88 ? -16.110 9.051 8.655 1.00 95.69 88 VAL A CA 1
ATOM 682 C C . VAL A 1 88 ? -16.237 8.173 9.906 1.00 95.69 88 VAL A C 1
ATOM 684 O O . VAL A 1 88 ? -16.949 7.170 9.881 1.00 95.69 88 VAL A O 1
ATOM 687 N N . LYS A 1 89 ? -15.550 8.529 10.997 1.00 94.94 89 LYS A N 1
ATOM 688 C CA . LYS A 1 89 ? -15.546 7.826 12.289 1.00 94.94 89 LYS A CA 1
ATOM 689 C C . LYS A 1 89 ? -15.098 6.356 12.246 1.00 94.94 89 LYS A C 1
ATOM 691 O O . LYS A 1 89 ? -15.409 5.566 13.139 1.00 94.94 89 LYS A O 1
ATOM 696 N N . THR A 1 90 ? -14.405 5.944 11.182 1.00 94.25 90 THR A N 1
ATOM 697 C CA . THR A 1 90 ? -13.925 4.558 11.038 1.00 94.25 90 THR A CA 1
ATOM 698 C C . THR A 1 90 ? -12.693 4.310 11.900 1.00 94.25 90 THR A C 1
ATOM 700 O O . THR A 1 90 ? -12.542 3.211 12.430 1.00 94.25 90 THR A O 1
ATOM 703 N N . PHE A 1 91 ? -11.866 5.337 12.099 1.00 93.31 91 PHE A N 1
ATOM 704 C CA . PHE A 1 91 ? -10.672 5.263 12.937 1.00 93.31 91 PHE A CA 1
ATOM 705 C C . PHE A 1 91 ? -11.034 4.964 14.402 1.00 93.31 91 PHE A C 1
ATOM 707 O O . PHE A 1 91 ? -10.538 4.015 15.002 1.00 93.31 91 PHE A O 1
ATOM 714 N N . GLU A 1 92 ? -11.990 5.708 14.957 1.00 94.75 92 GLU A N 1
ATOM 715 C CA . GLU A 1 92 ? -12.512 5.538 16.314 1.00 94.75 92 GLU A CA 1
ATOM 716 C C . GLU A 1 92 ? -13.203 4.179 16.485 1.00 94.75 92 GLU A C 1
ATOM 718 O O . GLU A 1 92 ? -13.082 3.537 17.530 1.00 94.75 92 GLU A O 1
ATOM 723 N N . ARG A 1 93 ? -13.892 3.700 15.440 1.00 94.50 93 ARG A N 1
ATOM 724 C CA . ARG A 1 93 ? -14.505 2.366 15.430 1.00 94.50 93 ARG A CA 1
ATOM 725 C C . ARG A 1 93 ? -13.459 1.251 15.493 1.00 94.50 93 ARG A C 1
ATOM 727 O O . ARG A 1 93 ? -13.684 0.268 16.188 1.00 94.50 93 ARG A O 1
ATOM 734 N N . LEU A 1 94 ? -12.339 1.383 14.780 1.00 94.12 94 LEU A N 1
ATOM 735 C CA . LEU A 1 94 ? -11.249 0.402 14.837 1.00 94.12 94 LEU A CA 1
ATOM 736 C C . LEU A 1 94 ? -10.577 0.401 16.213 1.00 94.12 94 LEU A C 1
ATOM 738 O O . LEU A 1 94 ? -10.367 -0.666 16.777 1.00 94.12 94 LEU A O 1
ATOM 742 N N . LEU A 1 95 ? -10.316 1.580 16.785 1.00 94.19 95 LEU A N 1
ATOM 743 C CA . LEU A 1 95 ? -9.688 1.708 18.106 1.00 94.19 95 LEU A CA 1
ATOM 744 C C . LEU A 1 95 ? -10.567 1.226 19.271 1.00 94.19 95 LEU A C 1
ATOM 746 O O . LEU A 1 95 ? -10.036 0.842 20.307 1.00 94.19 95 LEU A O 1
ATOM 750 N N . SER A 1 96 ? -11.893 1.262 19.123 1.00 95.31 96 SER A N 1
ATOM 751 C CA . SER A 1 96 ? -12.845 0.777 20.138 1.00 95.31 96 SER A CA 1
ATOM 752 C C . SER A 1 96 ? -13.246 -0.689 19.958 1.00 95.31 96 SER A C 1
ATOM 754 O O . SER A 1 96 ? -13.903 -1.256 20.833 1.00 95.31 96 SER A O 1
ATOM 756 N N . ALA A 1 97 ? -12.870 -1.319 18.842 1.00 94.25 97 ALA A N 1
ATOM 757 C CA . ALA A 1 97 ? -13.172 -2.720 18.598 1.00 94.25 97 ALA A CA 1
ATOM 758 C C . ALA A 1 97 ? -12.362 -3.628 19.546 1.00 94.25 97 ALA A C 1
ATOM 760 O O . ALA A 1 97 ? -11.217 -3.312 19.874 1.00 94.25 97 ALA A O 1
ATOM 761 N N . PRO A 1 98 ? -12.909 -4.786 19.967 1.00 92.94 98 PRO A N 1
ATOM 762 C CA . PRO A 1 98 ? -12.216 -5.742 20.830 1.00 92.94 98 PRO A CA 1
ATOM 763 C C . PRO A 1 98 ? -11.179 -6.560 20.034 1.00 92.94 98 PRO A C 1
ATOM 765 O O . PRO A 1 98 ? -11.264 -7.784 19.944 1.00 92.94 98 PRO A O 1
ATOM 768 N N . ILE A 1 99 ? -10.223 -5.872 19.410 1.00 92.62 99 ILE A N 1
ATOM 769 C CA . ILE A 1 99 ? -9.137 -6.429 18.599 1.00 92.62 99 ILE A CA 1
ATOM 770 C C . ILE A 1 99 ? -7.788 -5.916 19.107 1.00 92.62 99 ILE A C 1
ATOM 772 O O . ILE A 1 99 ? -7.702 -4.881 19.766 1.00 92.62 99 ILE A O 1
ATOM 776 N N . SER A 1 100 ? -6.720 -6.652 18.812 1.00 91.62 100 SER A N 1
ATOM 777 C CA . SER A 1 100 ? -5.367 -6.269 19.209 1.00 91.62 100 SER A CA 1
ATOM 778 C C . SER A 1 100 ? -4.937 -4.964 18.533 1.00 91.62 100 SER A C 1
ATOM 780 O O . SER A 1 100 ? -5.098 -4.794 17.324 1.00 91.62 100 SER A O 1
ATOM 782 N N . PHE A 1 101 ? -4.321 -4.057 19.295 1.00 92.00 101 PHE A N 1
ATOM 783 C CA . PHE A 1 101 ? -3.729 -2.829 18.750 1.00 92.00 101 PHE A CA 1
ATOM 784 C C . PHE A 1 101 ? -2.670 -3.132 17.681 1.00 92.00 101 PHE A C 1
ATOM 786 O O . PHE A 1 101 ? -2.605 -2.458 16.655 1.00 92.00 101 PHE A O 1
ATOM 793 N N . TYR A 1 102 ? -1.892 -4.203 17.871 1.00 92.31 102 TYR A N 1
ATOM 794 C CA . TYR A 1 102 ? -0.908 -4.650 16.886 1.00 92.31 102 TYR A CA 1
ATOM 795 C C . TYR A 1 102 ? -1.567 -5.074 15.574 1.00 92.31 102 TYR A C 1
ATOM 797 O O . TYR A 1 102 ? -1.007 -4.826 14.511 1.00 92.31 102 TYR A O 1
ATOM 805 N N . SER A 1 103 ? -2.774 -5.646 15.626 1.00 93.50 103 SER A N 1
ATOM 806 C CA . SER A 1 103 ? -3.508 -5.990 14.410 1.00 93.50 103 SER A CA 1
ATOM 807 C C . SER A 1 103 ? -3.934 -4.767 13.614 1.00 93.50 103 SER A C 1
ATOM 809 O O . SER A 1 103 ? -3.913 -4.821 12.389 1.00 93.50 103 SER A O 1
ATOM 811 N N . ILE A 1 104 ? -4.296 -3.681 14.305 1.00 94.31 104 ILE A N 1
ATOM 812 C CA . ILE A 1 104 ? -4.640 -2.395 13.687 1.00 94.31 104 ILE A CA 1
ATOM 813 C C . ILE A 1 104 ? -3.398 -1.738 13.074 1.00 94.31 104 ILE A C 1
ATOM 815 O O . ILE A 1 104 ? -3.506 -1.153 12.011 1.00 94.31 104 ILE A O 1
ATOM 819 N N . MET A 1 105 ? -2.227 -1.834 13.717 1.00 92.62 105 MET A N 1
ATOM 820 C CA . MET A 1 105 ? -0.982 -1.284 13.157 1.00 92.62 105 MET A CA 1
ATOM 821 C C . MET A 1 105 ? -0.442 -2.081 11.963 1.00 92.62 105 MET A C 1
ATOM 823 O O . MET A 1 105 ? 0.224 -1.506 11.108 1.00 92.62 105 MET A O 1
ATOM 827 N N . LEU A 1 106 ? -0.643 -3.403 11.953 1.00 93.50 106 LEU A N 1
ATOM 828 C CA . LEU A 1 106 ? -0.168 -4.284 10.881 1.00 93.50 106 LEU A CA 1
ATOM 829 C C . LEU A 1 106 ? -1.102 -4.339 9.670 1.00 93.50 106 LEU A C 1
ATOM 831 O O . LEU A 1 106 ? -0.646 -4.698 8.585 1.00 93.50 106 LEU A O 1
ATOM 835 N N . GLY A 1 107 ? -2.396 -4.107 9.888 1.00 88.94 107 GLY A N 1
ATOM 836 C CA . GLY A 1 107 ? -3.408 -4.080 8.836 1.00 88.94 107 GLY A CA 1
ATOM 837 C C . GLY A 1 107 ? -3.400 -2.767 8.083 1.00 88.94 107 GLY A C 1
ATOM 838 O O . GLY A 1 107 ? -3.627 -2.828 6.857 1.00 88.94 107 GLY A O 1
#

Radius of gyration: 19.65 Å; chains: 1; bounding box: 36×37×60 Å

pLDDT: mean 88.41, std 10.11, range [45.03, 97.19]

Foldseek 3Di:
DDPVVVVVVLVVVLQVLLVVLVVVCCVPFCPDPQNCCQQPVVLVVVLVVVPPPDPDDPVVSVVSSVVSNCVRNVPSGPVPPPVVCVVVVVVVVVVPDPHDPVSVVND

Sequence (107 aa):
MNRTKLSLGQFKTDLRVSWAIAQKDMRIYYIKPGTLMFGVLFPLFMFLSFAVGKNAPAATLIPGLISITILFSASSIGPMVIPTERRVKTFERLLSAPISFYSIMLG